Protein AF-A0A392MPP2-F1 (afdb_monomer_lite)

Sequence (182 aa):
LGMKDSWGPLKALAAASIINGIGDIILCRYYSYGIAGAAWATLASQVVAAYMMSQTLIEKGYNAFAFSIPSGKEFLSILGLSAPVFVTFTLKVAFYSLLIYFATSMSTHKMAAHQVILQIYNLCTICGEPLSQTAQSFMPEFMYGVNRSLAKVSDTHSVISKDLSSNLIYTVSVLEFSFVLS

Secondary structure (DSSP, 8-state):
-TT---HHHHHHHHHHHHHHHHHHIIIIIIS--HHHHHHHHHHHHHHHHHHHHHHHHHHTT--TT---PPPHHHHHHHHHHHHHHHHHHHHHHHHHHHHHHHHHTS-HHHHHHHHHHHHHHHHHHTTHHHHHHHHHHHHHHHHH-S---HHHHHHHHHHHHHHHHHHHHHHHHHHHHHHHT-

Structure (mmCIF, N/CA/C/O backbone):
data_AF-A0A392MPP2-F1
#
_entry.id   AF-A0A392MPP2-F1
#
loop_
_atom_site.group_PDB
_atom_site.id
_atom_site.type_symbol
_atom_site.label_atom_id
_atom_site.label_alt_id
_atom_site.label_comp_id
_atom_site.label_asym_id
_atom_site.label_entity_id
_atom_site.label_seq_id
_atom_site.pdbx_PDB_ins_code
_atom_site.Cartn_x
_atom_site.Cartn_y
_atom_site.Cartn_z
_atom_site.occupancy
_atom_site.B_iso_or_equiv
_atom_site.auth_seq_id
_atom_site.auth_comp_id
_atom_site.auth_asym_id
_atom_site.auth_atom_id
_atom_site.pdbx_PDB_model_num
ATOM 1 N N . LEU A 1 1 ? -5.832 -1.428 12.573 1.00 49.31 1 LEU A N 1
ATOM 2 C CA . LEU A 1 1 ? -5.381 -0.946 13.905 1.00 49.31 1 LEU A CA 1
ATOM 3 C C . LEU A 1 1 ? -6.546 -0.512 14.797 1.00 49.31 1 LEU A C 1
ATOM 5 O O . LEU A 1 1 ? -6.693 -1.080 15.868 1.00 49.31 1 LEU A O 1
ATOM 9 N N . GLY A 1 2 ? -7.421 0.404 14.357 1.00 51.22 2 GLY A N 1
ATOM 10 C CA . GLY A 1 2 ? -8.507 0.953 15.195 1.00 51.22 2 GLY A CA 1
ATOM 11 C C . GLY A 1 2 ? -9.525 -0.051 15.769 1.00 51.22 2 GLY A C 1
ATOM 12 O O . GLY A 1 2 ? -10.082 0.206 16.829 1.00 51.22 2 GLY A O 1
ATOM 13 N N . MET A 1 3 ? -9.729 -1.207 15.123 1.00 59.19 3 MET A N 1
ATOM 14 C CA . MET A 1 3 ? -10.596 -2.292 15.621 1.00 59.19 3 MET A CA 1
ATOM 15 C C . MET A 1 3 ? -9.821 -3.505 16.164 1.00 59.19 3 MET A C 1
ATOM 17 O O . MET A 1 3 ? -10.442 -4.514 16.479 1.00 59.19 3 MET A O 1
ATOM 21 N N . LYS A 1 4 ? -8.478 -3.448 16.196 1.00 64.56 4 LYS A N 1
ATOM 22 C CA . LYS A 1 4 ? -7.570 -4.576 16.513 1.00 64.56 4 LYS A CA 1
ATOM 23 C C . LYS A 1 4 ? -7.821 -5.888 15.742 1.00 64.56 4 LYS A C 1
ATOM 25 O O . LYS A 1 4 ? -7.241 -6.912 16.075 1.00 64.56 4 LYS A O 1
ATOM 30 N N . ASP A 1 5 ? -8.625 -5.854 14.682 1.00 71.00 5 ASP A N 1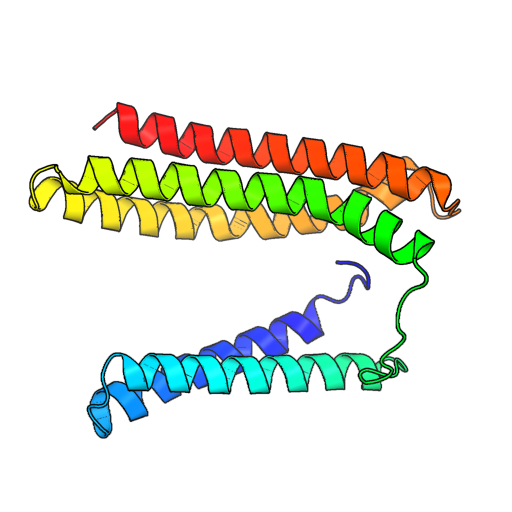
ATOM 31 C CA . ASP A 1 5 ? -8.775 -6.969 13.753 1.00 71.00 5 ASP A CA 1
ATOM 32 C C . ASP A 1 5 ? -7.830 -6.805 12.563 1.00 71.00 5 ASP A C 1
ATOM 34 O O . ASP A 1 5 ? -7.936 -5.843 11.795 1.00 71.00 5 ASP A O 1
ATOM 38 N N . SER A 1 6 ? -6.922 -7.764 12.428 1.00 76.38 6 SER A N 1
ATOM 39 C CA . SER A 1 6 ? -5.946 -7.847 11.343 1.00 76.38 6 SER A CA 1
ATOM 40 C C . SER A 1 6 ? -6.383 -8.817 10.241 1.00 76.38 6 SER A C 1
ATOM 42 O O . SER A 1 6 ? -5.860 -8.747 9.132 1.00 76.38 6 SER A O 1
ATOM 44 N N . TRP A 1 7 ? -7.339 -9.713 10.511 1.00 81.06 7 TRP A N 1
ATOM 45 C CA . TRP A 1 7 ? -7.673 -10.827 9.619 1.00 81.06 7 TRP A CA 1
ATOM 46 C C . TRP A 1 7 ? -8.552 -10.416 8.442 1.00 81.06 7 TRP A C 1
ATOM 48 O O . TRP A 1 7 ? -8.298 -10.860 7.323 1.00 81.06 7 TRP A O 1
ATOM 58 N N . GLY A 1 8 ? -9.558 -9.567 8.662 1.00 84.00 8 GLY A N 1
ATOM 59 C CA . GLY A 1 8 ? -10.397 -9.048 7.576 1.00 84.00 8 GLY A CA 1
ATOM 60 C C . GLY A 1 8 ? -9.587 -8.299 6.507 1.00 84.00 8 GLY A C 1
ATOM 61 O O . GLY A 1 8 ? -9.609 -8.697 5.338 1.00 84.00 8 GLY A O 1
ATOM 62 N N . PRO A 1 9 ? -8.789 -7.283 6.893 1.00 79.44 9 PRO A N 1
ATOM 63 C CA . PRO A 1 9 ? -7.910 -6.574 5.963 1.00 79.44 9 PRO A CA 1
ATOM 64 C C . PRO A 1 9 ? -6.879 -7.480 5.278 1.00 79.44 9 PRO A C 1
ATOM 66 O O . PRO A 1 9 ? -6.627 -7.315 4.086 1.00 79.44 9 PRO A O 1
ATOM 69 N N . LEU A 1 10 ? -6.320 -8.466 5.991 1.00 81.94 10 LEU A N 1
ATOM 70 C CA . LEU A 1 10 ? -5.349 -9.407 5.425 1.00 81.94 10 LEU A CA 1
ATOM 71 C C . LEU A 1 10 ? -5.969 -10.300 4.340 1.00 81.94 10 LEU A C 1
ATOM 73 O O . LEU A 1 10 ? -5.373 -10.478 3.279 1.00 81.94 10 LEU A O 1
ATOM 77 N N . LYS A 1 11 ? -7.175 -10.833 4.574 1.00 80.81 11 LYS A N 1
ATOM 78 C CA . LYS A 1 11 ? -7.901 -11.641 3.579 1.00 80.81 11 LYS A CA 1
ATOM 79 C C . LYS A 1 11 ? -8.244 -10.825 2.333 1.00 80.81 11 LYS A C 1
ATOM 81 O O . LYS A 1 11 ? -8.070 -11.321 1.222 1.00 80.81 11 LYS A O 1
ATOM 86 N N . ALA A 1 12 ? -8.698 -9.583 2.516 1.00 81.75 12 ALA A N 1
ATOM 87 C CA . ALA A 1 12 ? -8.993 -8.674 1.410 1.00 81.75 12 ALA A CA 1
ATOM 88 C C . ALA A 1 12 ? -7.737 -8.369 0.580 1.00 81.75 12 ALA A C 1
ATOM 90 O O . ALA A 1 12 ? -7.782 -8.439 -0.647 1.00 81.75 12 ALA A O 1
ATOM 91 N N . LEU A 1 13 ? -6.606 -8.103 1.243 1.00 78.88 13 LEU A N 1
ATOM 92 C CA . LEU A 1 13 ? -5.326 -7.867 0.577 1.00 78.88 13 LEU A CA 1
ATOM 93 C C . LEU A 1 13 ? -4.865 -9.097 -0.218 1.00 78.88 13 LEU A C 1
ATOM 95 O O . LEU A 1 13 ? -4.519 -8.967 -1.387 1.00 78.88 13 LEU A O 1
ATOM 99 N N . ALA A 1 14 ? -4.916 -10.290 0.381 1.00 80.38 14 ALA A N 1
ATOM 100 C CA . ALA A 1 14 ? -4.514 -11.528 -0.287 1.00 80.38 14 ALA A CA 1
ATOM 101 C C . ALA A 1 14 ? -5.356 -11.806 -1.544 1.00 80.38 14 ALA A C 1
ATOM 103 O O . ALA A 1 14 ? -4.807 -12.109 -2.604 1.00 80.38 14 ALA A O 1
ATOM 104 N N . ALA A 1 15 ? -6.680 -11.650 -1.451 1.00 81.12 15 ALA A N 1
ATOM 105 C CA . ALA A 1 15 ? -7.573 -11.800 -2.596 1.00 81.12 15 ALA A CA 1
ATOM 106 C C . ALA A 1 15 ? -7.264 -10.770 -3.695 1.00 81.12 15 ALA A C 1
ATOM 108 O O . ALA A 1 15 ? -7.148 -11.133 -4.866 1.00 81.12 15 ALA A O 1
ATOM 109 N N . ALA A 1 16 ? -7.063 -9.504 -3.321 1.00 79.12 16 ALA A N 1
ATOM 110 C CA . ALA A 1 16 ? -6.727 -8.437 -4.256 1.00 79.12 16 ALA A CA 1
ATOM 111 C C . ALA A 1 16 ? -5.410 -8.708 -4.996 1.00 79.12 16 ALA A C 1
ATOM 113 O O . ALA A 1 16 ? -5.360 -8.549 -6.216 1.00 79.12 16 ALA A O 1
ATOM 114 N N . SER A 1 17 ? -4.370 -9.165 -4.292 1.00 78.38 17 SER A N 1
ATOM 115 C CA . SER A 1 17 ? -3.074 -9.514 -4.885 1.00 78.38 17 SER A CA 1
ATOM 116 C C . SER A 1 17 ? -3.172 -10.682 -5.867 1.00 78.38 17 SER A C 1
ATOM 118 O O . SER A 1 17 ? -2.584 -10.616 -6.944 1.00 78.38 17 SER A O 1
ATOM 120 N N . ILE A 1 18 ? -3.945 -11.724 -5.541 1.00 84.69 18 ILE A N 1
ATOM 121 C CA . ILE A 1 18 ? -4.165 -12.867 -6.444 1.00 84.69 18 ILE A CA 1
ATOM 122 C C . ILE A 1 18 ? -4.882 -12.410 -7.719 1.00 84.69 18 ILE A C 1
ATOM 124 O O . ILE A 1 18 ? -4.442 -12.728 -8.823 1.00 84.69 18 ILE A O 1
ATOM 128 N N . ILE A 1 19 ? -5.957 -11.630 -7.575 1.00 82.38 19 ILE A N 1
ATOM 129 C CA . ILE A 1 19 ? -6.714 -11.093 -8.714 1.00 82.38 19 ILE A CA 1
ATOM 130 C C . ILE A 1 19 ? -5.832 -10.175 -9.564 1.00 82.38 19 ILE A C 1
ATOM 132 O O . ILE A 1 19 ? -5.917 -10.225 -10.788 1.00 82.38 19 ILE A O 1
ATOM 136 N N . ASN A 1 20 ? -4.956 -9.392 -8.928 1.00 82.50 20 ASN A N 1
ATOM 137 C CA . ASN A 1 20 ? -4.070 -8.452 -9.610 1.00 82.50 20 ASN A CA 1
ATOM 138 C C . ASN A 1 20 ? -3.074 -9.216 -10.487 1.00 82.50 20 ASN A C 1
ATOM 140 O O . ASN A 1 20 ? -3.028 -8.998 -11.692 1.00 82.50 20 ASN A O 1
ATOM 144 N N . GLY A 1 21 ? -2.379 -10.201 -9.908 1.00 80.00 21 GLY A N 1
ATOM 145 C CA . GLY A 1 21 ? -1.398 -11.005 -10.636 1.00 80.00 21 GLY A CA 1
ATOM 146 C C . GLY A 1 21 ? -2.011 -11.845 -11.760 1.00 80.00 21 GLY A C 1
ATOM 147 O O . GLY A 1 21 ? -1.453 -11.913 -12.854 1.00 80.00 21 GLY A O 1
ATOM 148 N N . ILE A 1 22 ? -3.179 -12.459 -11.534 1.00 88.06 22 ILE A N 1
ATOM 149 C CA . ILE A 1 22 ? -3.894 -13.195 -12.593 1.00 88.06 22 ILE A CA 1
ATOM 150 C C . ILE A 1 22 ? -4.367 -12.230 -13.688 1.00 88.06 22 ILE A C 1
ATOM 152 O O . ILE A 1 22 ? -4.217 -12.524 -14.877 1.00 88.06 22 ILE A O 1
ATOM 156 N N . GLY A 1 23 ? -4.916 -11.079 -13.295 1.00 81.81 23 GLY A N 1
ATOM 157 C CA . GLY A 1 23 ? -5.373 -10.033 -14.204 1.00 81.81 23 GLY A CA 1
ATOM 158 C C . GLY A 1 23 ? -4.248 -9.517 -15.094 1.00 81.81 23 GLY A C 1
ATOM 159 O O . GLY A 1 23 ? -4.438 -9.437 -16.305 1.00 81.81 23 GLY A O 1
ATOM 160 N N . ASP A 1 24 ? -3.067 -9.272 -14.529 1.00 80.62 24 ASP A N 1
ATOM 161 C CA . ASP A 1 24 ? -1.875 -8.867 -15.274 1.00 80.62 24 ASP A CA 1
ATOM 162 C C . ASP A 1 24 ? -1.472 -9.923 -16.308 1.00 80.62 24 ASP A C 1
ATOM 164 O O . ASP A 1 24 ? -1.229 -9.594 -17.468 1.00 80.62 24 ASP A O 1
ATOM 168 N N . ILE A 1 25 ? -1.460 -11.210 -15.946 1.00 85.75 25 ILE A N 1
ATOM 169 C CA . ILE A 1 25 ? -1.139 -12.282 -16.902 1.00 85.75 25 ILE A CA 1
ATOM 170 C C . ILE A 1 25 ? -2.164 -12.301 -18.042 1.00 85.75 25 ILE A C 1
ATOM 172 O O . ILE A 1 25 ? -1.796 -12.322 -19.215 1.00 85.75 25 ILE A O 1
ATOM 176 N N . ILE A 1 26 ? -3.457 -12.256 -17.736 1.00 90.62 26 ILE A N 1
ATOM 177 C CA . ILE A 1 26 ? -4.500 -12.356 -18.761 1.00 90.62 26 ILE A CA 1
ATOM 178 C C . ILE A 1 26 ? -4.510 -11.103 -19.653 1.00 90.62 26 ILE A C 1
ATOM 180 O O . ILE A 1 26 ? -4.412 -11.201 -20.877 1.00 90.62 26 ILE A O 1
ATOM 184 N N . LEU A 1 27 ? -4.597 -9.912 -19.068 1.00 84.25 27 LEU A N 1
ATOM 185 C CA . LEU A 1 27 ? -4.776 -8.661 -19.808 1.00 84.25 27 LEU A CA 1
ATOM 186 C C . LEU A 1 27 ? -3.490 -8.209 -20.505 1.00 84.25 27 LEU A C 1
ATOM 188 O O . LEU A 1 27 ? -3.542 -7.742 -21.646 1.00 84.25 27 LEU A O 1
ATOM 192 N N . CYS A 1 28 ? -2.333 -8.372 -19.861 1.00 84.75 28 CYS A N 1
ATOM 193 C CA . CYS A 1 28 ? -1.066 -7.922 -20.431 1.00 84.75 28 CYS A CA 1
ATOM 194 C C . CYS A 1 28 ? -0.473 -8.954 -21.391 1.00 84.75 28 CYS A C 1
ATOM 196 O O . CYS A 1 28 ? 0.052 -8.554 -22.429 1.00 84.75 28 CYS A O 1
ATOM 198 N N . ARG A 1 29 ? -0.546 -10.262 -21.085 1.00 79.62 29 ARG A N 1
ATOM 199 C CA . ARG A 1 29 ? 0.082 -11.302 -21.921 1.00 79.62 29 ARG A CA 1
ATOM 200 C C . ARG A 1 29 ? -0.854 -11.900 -22.965 1.00 79.62 29 ARG A C 1
ATOM 202 O O . ARG A 1 29 ? -0.400 -12.122 -24.082 1.00 79.62 29 ARG A O 1
ATOM 209 N N . TYR A 1 30 ? -2.114 -12.180 -22.626 1.00 83.69 30 TYR A N 1
ATOM 210 C CA . TYR A 1 30 ? -3.042 -12.833 -23.559 1.00 83.69 30 TYR A CA 1
ATOM 211 C C . TYR A 1 30 ? -3.738 -11.819 -24.475 1.00 83.69 30 TYR A C 1
ATOM 213 O O . TYR A 1 30 ? -3.737 -11.984 -25.691 1.00 83.69 30 TYR A O 1
ATOM 221 N N . TYR A 1 31 ? -4.250 -10.722 -23.908 1.00 83.38 31 TYR A N 1
ATOM 222 C CA . TYR A 1 31 ? -4.919 -9.656 -24.669 1.00 83.38 31 TYR A CA 1
ATOM 223 C C . TYR A 1 31 ? -3.975 -8.552 -25.171 1.00 83.38 31 TYR A C 1
ATOM 225 O O . TYR A 1 31 ? -4.404 -7.667 -25.905 1.00 83.38 31 TYR A O 1
ATOM 233 N N . SER A 1 32 ? -2.685 -8.607 -24.815 1.00 84.94 32 SER A N 1
ATOM 234 C CA . SER A 1 32 ? -1.648 -7.652 -25.248 1.00 84.94 32 SER A CA 1
ATOM 235 C C . SER A 1 32 ? -1.967 -6.174 -24.965 1.00 84.94 32 SER A C 1
ATOM 237 O O . SER A 1 32 ? -1.444 -5.287 -25.636 1.00 84.94 32 SER A O 1
ATOM 239 N N . TYR A 1 33 ? -2.781 -5.876 -23.946 1.00 80.19 33 TYR A N 1
ATOM 240 C CA . TYR A 1 33 ? -3.090 -4.495 -23.552 1.00 80.19 33 TYR A CA 1
ATOM 241 C C . TYR A 1 33 ? -1.938 -3.793 -22.816 1.00 80.19 33 TYR A C 1
ATOM 243 O O . TYR A 1 33 ? -2.001 -2.583 -22.585 1.00 80.19 33 TYR A O 1
ATOM 251 N N . GLY A 1 34 ? -0.882 -4.528 -22.447 1.00 85.19 34 GLY A N 1
ATOM 252 C CA . GLY A 1 34 ? 0.308 -3.979 -21.796 1.00 85.19 34 GLY A CA 1
ATOM 253 C C . GLY A 1 34 ? -0.043 -3.161 -20.550 1.00 85.19 34 GLY A C 1
ATOM 254 O O . GLY A 1 34 ? -0.755 -3.629 -19.668 1.00 85.19 34 GLY A O 1
ATOM 255 N N . ILE A 1 35 ? 0.418 -1.911 -20.496 1.00 83.25 35 ILE A N 1
ATOM 256 C CA . ILE A 1 35 ? 0.245 -1.017 -19.336 1.00 83.25 35 ILE A CA 1
ATOM 257 C C . ILE A 1 35 ? -1.236 -0.744 -19.029 1.00 83.25 35 ILE A C 1
ATOM 259 O O . ILE A 1 35 ? -1.623 -0.683 -17.863 1.00 83.25 35 ILE A O 1
ATOM 263 N N . ALA A 1 36 ? -2.085 -0.620 -20.055 1.00 83.88 36 ALA A N 1
ATOM 264 C CA . ALA A 1 36 ? -3.519 -0.424 -19.846 1.00 83.88 36 ALA A CA 1
ATOM 265 C C . ALA A 1 36 ? -4.166 -1.663 -19.204 1.00 83.88 36 ALA A C 1
ATOM 267 O O . ALA A 1 36 ? -5.039 -1.530 -18.349 1.00 83.88 36 ALA A O 1
ATOM 268 N N . GLY A 1 37 ? -3.697 -2.861 -19.568 1.00 80.50 37 GLY A N 1
ATOM 269 C CA . GLY A 1 37 ? -4.116 -4.117 -18.945 1.00 80.50 37 GLY A CA 1
ATOM 270 C C . GLY A 1 37 ? -3.786 -4.162 -17.454 1.00 80.50 37 GLY A C 1
ATOM 271 O O . GLY A 1 37 ? -4.665 -4.464 -16.648 1.00 80.50 37 GLY A O 1
ATOM 272 N N . ALA A 1 38 ? -2.566 -3.760 -17.088 1.00 76.62 38 ALA A N 1
ATOM 273 C CA . ALA A 1 38 ? -2.124 -3.719 -15.694 1.00 76.62 38 ALA A CA 1
ATOM 274 C C . ALA A 1 38 ? -2.919 -2.711 -14.844 1.00 76.62 38 ALA A C 1
ATOM 276 O O . ALA A 1 38 ? -3.258 -2.965 -13.683 1.00 76.62 38 ALA A O 1
ATOM 277 N N . ALA A 1 39 ? -3.286 -1.570 -15.437 1.00 80.62 39 ALA A N 1
ATOM 278 C CA . ALA A 1 39 ? -4.142 -0.587 -14.781 1.00 80.62 39 ALA A CA 1
ATOM 279 C C . ALA A 1 39 ? -5.545 -1.153 -14.487 1.00 80.62 39 ALA A C 1
ATOM 281 O O . ALA A 1 39 ? -6.043 -1.011 -13.368 1.00 80.62 39 ALA A O 1
ATOM 282 N N . TRP A 1 40 ? -6.163 -1.842 -15.455 1.00 85.19 40 TRP A N 1
ATOM 283 C CA . TRP A 1 40 ? -7.476 -2.472 -15.270 1.00 85.19 40 TRP A CA 1
ATOM 284 C C . TRP A 1 40 ? -7.450 -3.623 -14.262 1.00 85.19 40 TRP A C 1
ATOM 286 O O . TRP A 1 40 ? -8.355 -3.710 -13.431 1.00 85.19 40 TRP A O 1
ATOM 296 N N . ALA A 1 41 ? -6.410 -4.461 -14.286 1.00 75.19 41 ALA A N 1
ATOM 297 C CA . ALA A 1 41 ? -6.209 -5.512 -13.288 1.00 75.19 41 ALA A CA 1
ATOM 298 C C . ALA A 1 41 ? -6.120 -4.920 -11.872 1.00 75.19 41 ALA A C 1
ATOM 300 O O . ALA A 1 41 ? -6.790 -5.379 -10.947 1.00 75.19 41 ALA A O 1
ATOM 301 N N . THR A 1 42 ? -5.366 -3.830 -11.721 1.00 83.12 42 THR A N 1
ATOM 302 C CA . THR A 1 42 ? -5.227 -3.111 -10.450 1.00 83.12 42 THR A CA 1
ATOM 303 C C . THR A 1 42 ? -6.533 -2.512 -9.960 1.00 83.12 42 THR A C 1
ATOM 305 O O . THR A 1 42 ? -6.877 -2.678 -8.787 1.00 83.12 42 THR A O 1
ATOM 308 N N . LEU A 1 43 ? -7.287 -1.867 -10.846 1.00 83.69 43 LEU A N 1
ATOM 309 C CA . LEU A 1 43 ? -8.586 -1.305 -10.497 1.00 83.69 43 LEU A CA 1
ATOM 310 C C . LEU A 1 43 ? -9.562 -2.400 -10.046 1.00 83.69 43 LEU A C 1
ATOM 312 O O . LEU A 1 43 ? -10.189 -2.260 -8.995 1.00 83.69 43 LEU A O 1
ATOM 316 N N . ALA A 1 44 ? -9.647 -3.510 -10.783 1.00 83.25 44 ALA A N 1
ATOM 317 C CA . ALA A 1 44 ? -10.520 -4.631 -10.435 1.00 83.25 44 ALA A CA 1
ATOM 318 C C . ALA A 1 44 ? -10.175 -5.220 -9.056 1.00 83.25 44 ALA A C 1
ATOM 320 O O . ALA A 1 44 ? -11.063 -5.420 -8.224 1.00 83.25 44 ALA A O 1
ATOM 321 N N . SER A 1 45 ? -8.887 -5.421 -8.771 1.00 78.12 45 SER A N 1
ATOM 322 C CA . SER A 1 45 ? -8.420 -5.886 -7.462 1.00 78.12 45 SER A CA 1
ATOM 323 C C . SER A 1 45 ? -8.795 -4.950 -6.320 1.00 78.12 45 SER A C 1
ATOM 325 O O . SER A 1 45 ? -9.223 -5.419 -5.266 1.00 78.12 45 SER A O 1
ATOM 327 N N . GLN A 1 46 ? -8.654 -3.636 -6.512 1.00 81.12 46 GLN A N 1
ATOM 328 C CA . GLN A 1 46 ? -9.008 -2.656 -5.484 1.00 81.12 46 GLN A CA 1
ATOM 329 C C . GLN A 1 46 ? -10.518 -2.618 -5.223 1.00 81.12 46 GLN A C 1
ATOM 331 O O . GLN A 1 46 ? -10.928 -2.519 -4.067 1.00 81.12 46 GLN A O 1
ATOM 336 N N . VAL A 1 47 ? -11.348 -2.768 -6.261 1.00 88.00 47 VAL A N 1
ATOM 337 C CA . VAL A 1 47 ? -12.810 -2.872 -6.110 1.00 88.00 47 VAL A CA 1
ATOM 338 C C . VAL A 1 47 ? -13.188 -4.105 -5.285 1.00 88.00 47 VAL A C 1
ATOM 340 O O . VAL A 1 47 ? -14.007 -4.006 -4.369 1.00 88.00 47 VAL A O 1
ATOM 343 N N . VAL A 1 48 ? -12.560 -5.255 -5.549 1.00 84.44 48 VAL A N 1
ATOM 344 C CA . VAL A 1 48 ? -12.802 -6.479 -4.768 1.00 84.44 48 VAL A CA 1
ATOM 345 C C . VAL A 1 48 ? -12.325 -6.323 -3.323 1.00 84.44 48 VAL A C 1
ATOM 347 O O . VAL A 1 48 ? -13.057 -6.685 -2.400 1.00 84.44 48 VAL A O 1
ATOM 350 N N . ALA A 1 49 ? -11.147 -5.733 -3.105 1.00 80.69 49 ALA A N 1
ATOM 351 C CA . ALA A 1 49 ? -10.639 -5.446 -1.764 1.00 80.69 49 ALA A CA 1
ATOM 352 C C . ALA A 1 49 ? -11.613 -4.563 -0.971 1.00 80.69 49 ALA A C 1
ATOM 354 O O . ALA A 1 49 ? -11.939 -4.874 0.177 1.00 80.69 49 ALA A O 1
ATOM 355 N N . ALA A 1 50 ? -12.111 -3.494 -1.600 1.00 82.94 50 ALA A N 1
ATOM 356 C CA . ALA A 1 50 ? -13.071 -2.577 -1.001 1.00 82.94 50 ALA A CA 1
ATOM 357 C C . ALA A 1 50 ? -14.363 -3.304 -0.614 1.00 82.94 50 ALA A C 1
ATOM 359 O O . ALA A 1 50 ? -14.815 -3.182 0.522 1.00 82.94 50 ALA A O 1
ATOM 360 N N . TYR A 1 51 ? -14.904 -4.135 -1.509 1.00 87.81 51 TYR A N 1
ATOM 361 C CA . TYR A 1 51 ? -16.098 -4.929 -1.225 1.00 87.81 51 TYR A CA 1
ATOM 362 C C . TYR A 1 51 ? -15.895 -5.897 -0.049 1.00 87.81 51 TYR A C 1
ATOM 364 O O . TYR A 1 51 ? -16.728 -5.953 0.856 1.00 87.81 51 TYR A O 1
ATOM 372 N N . MET A 1 52 ? -14.776 -6.626 -0.013 1.00 84.50 52 MET A N 1
ATOM 373 C CA . MET A 1 52 ? -14.464 -7.547 1.088 1.00 84.50 52 MET A CA 1
ATOM 374 C C . MET A 1 52 ? -14.298 -6.821 2.430 1.00 84.50 52 MET A C 1
ATOM 376 O O . MET A 1 52 ? -14.738 -7.325 3.468 1.00 84.50 52 MET A O 1
ATOM 380 N N . MET A 1 53 ? -13.700 -5.626 2.426 1.00 83.50 53 MET A N 1
ATOM 381 C CA . MET A 1 53 ? -13.610 -4.792 3.625 1.00 83.50 53 MET A CA 1
ATOM 382 C C . MET A 1 53 ? -14.988 -4.287 4.065 1.00 83.50 53 MET A C 1
ATOM 384 O O . MET A 1 53 ? -15.301 -4.368 5.252 1.00 83.50 53 MET A O 1
ATOM 388 N N . SER A 1 54 ? -15.842 -3.843 3.137 1.00 86.38 54 SER A N 1
ATOM 389 C CA . SER A 1 54 ? -17.225 -3.452 3.443 1.00 86.38 54 SER A CA 1
ATOM 390 C C . SER A 1 54 ? -18.020 -4.607 4.053 1.00 86.38 54 SER A C 1
ATOM 392 O O . SER A 1 54 ? -18.700 -4.407 5.056 1.00 86.38 54 SER A O 1
ATOM 394 N 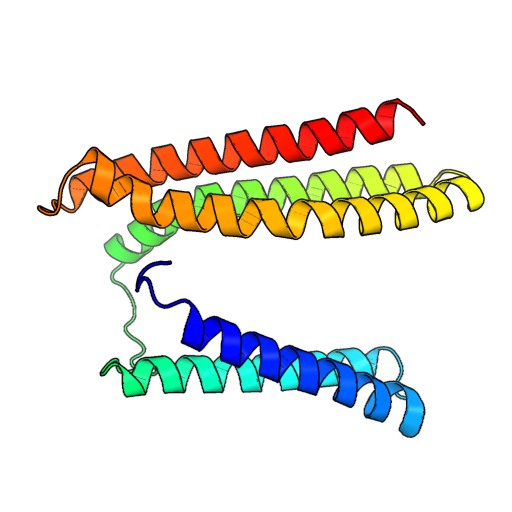N . GLN A 1 55 ? -17.884 -5.822 3.517 1.00 86.06 55 GLN A N 1
ATOM 395 C CA . GLN A 1 55 ? -18.532 -7.009 4.083 1.00 86.06 55 GLN A CA 1
ATOM 396 C C . GLN A 1 55 ? -18.024 -7.328 5.491 1.00 86.06 55 GLN A C 1
ATOM 398 O O . GLN A 1 55 ? -18.822 -7.535 6.400 1.00 86.06 55 GLN A O 1
ATOM 403 N N . THR A 1 56 ? -16.710 -7.245 5.713 1.00 85.81 56 THR A N 1
ATOM 404 C CA . THR A 1 56 ? -16.119 -7.412 7.053 1.00 85.81 56 THR A CA 1
ATOM 405 C C . THR A 1 56 ? -16.694 -6.403 8.059 1.00 85.81 56 THR A C 1
ATOM 407 O O . THR A 1 56 ? -16.868 -6.722 9.234 1.00 85.81 56 THR A O 1
ATOM 410 N N . LEU A 1 57 ? -16.982 -5.168 7.630 1.00 84.44 57 LEU A N 1
ATOM 411 C CA . LEU A 1 57 ? -17.627 -4.165 8.483 1.00 84.44 57 LEU A CA 1
ATOM 412 C C . LEU A 1 57 ? -19.084 -4.538 8.798 1.00 84.44 57 LEU A C 1
ATOM 414 O O . LEU A 1 57 ? -19.490 -4.435 9.957 1.00 84.44 57 LEU A O 1
ATOM 418 N N . ILE A 1 58 ? -19.842 -4.999 7.798 1.00 85.88 58 ILE A N 1
ATOM 419 C CA . ILE A 1 58 ? -21.244 -5.423 7.952 1.00 85.88 58 ILE A CA 1
ATOM 420 C C . ILE A 1 58 ? -21.358 -6.616 8.905 1.00 85.88 58 ILE A C 1
ATOM 422 O O . ILE A 1 58 ? -22.176 -6.586 9.823 1.00 85.88 58 ILE A O 1
ATOM 426 N N . GLU A 1 59 ? -20.499 -7.625 8.753 1.00 84.38 59 GLU A N 1
ATOM 427 C CA . GLU A 1 59 ? -20.449 -8.803 9.635 1.00 84.38 59 GLU A CA 1
ATOM 428 C C . GLU A 1 59 ? -20.181 -8.433 11.100 1.00 84.38 59 GLU A C 1
ATOM 430 O O . GLU A 1 59 ? -20.619 -9.124 12.017 1.00 84.38 59 GLU A O 1
ATOM 435 N N . LYS A 1 60 ? -19.504 -7.306 11.339 1.00 81.81 60 LYS A N 1
ATOM 436 C CA . LYS A 1 60 ? -19.246 -6.769 12.681 1.00 81.81 60 LYS A CA 1
ATOM 437 C C . LYS A 1 60 ? -20.348 -5.847 13.203 1.00 81.81 60 LYS A C 1
ATOM 439 O O . LYS A 1 60 ? -20.158 -5.207 14.236 1.00 81.81 60 LYS A O 1
ATOM 444 N N . GLY A 1 61 ? -21.477 -5.758 12.503 1.00 80.75 61 GLY A N 1
ATOM 445 C CA . GLY A 1 61 ? -22.625 -4.939 12.889 1.00 80.75 61 GLY A CA 1
ATOM 446 C C . GLY A 1 61 ? -22.486 -3.452 12.554 1.00 80.75 61 GLY A C 1
ATOM 447 O O . GLY A 1 61 ? -23.293 -2.652 13.025 1.00 80.75 61 GLY A O 1
ATOM 448 N N . TYR A 1 62 ? -21.491 -3.058 11.751 1.00 80.19 62 TYR A N 1
ATOM 449 C CA . TYR A 1 62 ? -21.361 -1.681 11.275 1.00 80.19 62 TYR A CA 1
ATOM 450 C C . TYR A 1 62 ? -22.104 -1.497 9.958 1.00 80.19 62 TYR A C 1
ATOM 452 O O . TYR A 1 62 ? -22.067 -2.343 9.068 1.00 80.19 62 TYR A O 1
ATOM 460 N N . ASN A 1 63 ? -22.733 -0.338 9.785 1.00 76.19 63 ASN A N 1
ATOM 461 C CA . ASN A 1 63 ? -23.337 0.011 8.509 1.00 76.19 63 ASN A CA 1
ATOM 462 C C . ASN A 1 63 ? -22.249 0.544 7.559 1.00 76.19 63 ASN A C 1
ATOM 464 O O . ASN A 1 63 ? -21.940 1.734 7.569 1.00 76.19 63 ASN A O 1
ATOM 468 N N . ALA A 1 64 ? -21.635 -0.347 6.770 1.00 67.94 64 ALA A N 1
ATOM 469 C CA . ALA A 1 64 ? -20.492 -0.023 5.905 1.00 67.94 64 ALA A CA 1
ATOM 470 C C . ALA A 1 64 ? -20.776 1.072 4.859 1.00 67.94 64 ALA A C 1
ATOM 472 O O . ALA A 1 64 ? -19.839 1.688 4.356 1.00 67.94 64 ALA A O 1
ATOM 473 N N . PHE A 1 65 ? -22.052 1.326 4.552 1.00 67.38 65 PHE A N 1
ATOM 474 C CA . PHE A 1 65 ? -22.496 2.330 3.582 1.00 67.38 65 PHE A CA 1
ATOM 475 C C . PHE A 1 65 ? -23.250 3.503 4.223 1.00 67.38 65 PHE A C 1
ATOM 477 O O . PHE A 1 65 ? -23.831 4.322 3.510 1.00 67.38 65 PHE A O 1
ATOM 484 N N . ALA A 1 66 ? -23.246 3.620 5.556 1.00 69.44 66 ALA A N 1
ATOM 485 C CA . ALA A 1 66 ? -23.792 4.793 6.228 1.00 69.44 66 ALA A CA 1
ATOM 486 C C . ALA A 1 66 ? -22.870 5.997 5.996 1.00 69.44 66 ALA A C 1
ATOM 488 O O . ALA A 1 66 ? -21.936 6.260 6.753 1.00 69.44 66 ALA A O 1
ATOM 489 N N . PHE A 1 67 ? -23.133 6.728 4.917 1.00 64.06 67 PHE A N 1
ATOM 490 C CA . PHE A 1 67 ? -22.447 7.972 4.609 1.00 64.06 67 PHE A CA 1
ATOM 491 C C . PHE A 1 67 ? -22.959 9.076 5.543 1.00 64.06 67 PHE A C 1
ATOM 493 O O . PHE A 1 67 ? -23.967 9.725 5.272 1.00 64.06 67 PHE A O 1
ATOM 500 N N . SER A 1 68 ? -22.285 9.258 6.679 1.00 70.88 68 SER A N 1
ATOM 501 C CA . SER A 1 68 ? -22.554 10.364 7.598 1.00 70.88 68 SER A CA 1
ATOM 502 C C . SER A 1 68 ? -21.582 11.500 7.307 1.00 70.88 68 SER A C 1
ATOM 504 O O . SER A 1 68 ? -20.376 11.350 7.500 1.00 70.88 68 SER A O 1
ATOM 506 N N . ILE A 1 69 ? -22.097 12.636 6.837 1.00 75.31 69 ILE A N 1
ATOM 507 C CA . ILE A 1 69 ? -21.285 13.834 6.606 1.00 75.31 69 ILE A CA 1
ATOM 508 C C . ILE A 1 69 ? -20.858 14.383 7.979 1.00 75.31 69 ILE A C 1
ATOM 510 O O . ILE A 1 69 ? -21.735 14.697 8.788 1.00 75.31 69 ILE A O 1
ATOM 514 N N . PRO A 1 70 ? -19.549 14.485 8.270 1.00 76.12 70 PRO A N 1
ATOM 515 C CA . PRO A 1 70 ? -19.076 14.983 9.555 1.00 76.12 70 PRO A CA 1
ATOM 516 C C . PRO A 1 70 ? -19.420 16.466 9.727 1.00 76.12 70 PRO A C 1
ATOM 518 O O . PRO A 1 70 ? -19.385 17.250 8.774 1.00 76.12 70 PRO A O 1
ATOM 521 N N . SER A 1 71 ? -19.710 16.873 10.960 1.00 87.19 71 SER A N 1
ATOM 522 C CA . SER A 1 71 ? -19.872 18.284 11.320 1.00 87.19 71 SER A CA 1
ATOM 523 C C . SER A 1 71 ? -18.569 19.058 11.078 1.00 87.19 71 SER A C 1
ATOM 525 O O . SER A 1 71 ? -17.479 18.502 11.195 1.00 87.19 71 SER A O 1
ATOM 527 N N . GLY A 1 72 ? -18.637 20.366 10.804 1.00 84.31 72 GLY A N 1
ATOM 528 C CA . GLY A 1 72 ? -17.445 21.181 10.510 1.00 84.31 72 GLY A CA 1
ATOM 529 C C . GLY A 1 72 ? -16.356 21.122 11.596 1.00 84.31 72 GLY A C 1
ATOM 530 O O . GLY A 1 72 ? -15.168 21.178 11.288 1.00 84.31 72 GLY A O 1
ATOM 531 N N . LYS A 1 73 ? -16.743 20.928 12.865 1.00 82.38 73 LYS A N 1
ATOM 532 C CA . LYS A 1 73 ? -15.797 20.725 13.977 1.00 82.38 73 LYS A CA 1
ATOM 533 C C . LYS A 1 73 ? -15.124 19.351 13.930 1.00 82.38 73 LYS A C 1
ATOM 535 O O . LYS A 1 73 ? -13.923 19.259 14.150 1.00 82.38 73 LYS A O 1
ATOM 540 N N . GLU A 1 74 ? -15.878 18.303 13.609 1.00 79.75 74 GLU A N 1
ATOM 541 C CA . GLU A 1 74 ? -15.361 16.937 13.466 1.00 79.75 74 GLU A CA 1
ATOM 542 C C . GLU A 1 74 ? -14.436 16.834 12.256 1.00 79.75 74 GLU A C 1
ATOM 544 O O . GLU A 1 74 ? -13.372 16.229 12.341 1.00 79.75 74 GLU A O 1
ATOM 549 N N . PHE A 1 75 ? -14.791 17.498 11.156 1.00 86.12 75 PHE A N 1
ATOM 550 C CA . PHE A 1 75 ? -13.939 17.609 9.980 1.00 86.12 75 PHE A CA 1
ATOM 551 C C . PHE A 1 75 ? -12.605 18.291 10.305 1.00 86.12 75 PHE A C 1
ATOM 553 O O . PHE A 1 75 ? -11.554 17.778 9.931 1.00 86.12 75 PHE A O 1
ATOM 560 N N . LEU A 1 76 ? -12.619 19.397 11.061 1.00 84.12 76 LEU A N 1
ATOM 561 C CA . LEU A 1 76 ? -11.389 20.049 11.524 1.00 84.12 76 LEU A CA 1
ATOM 562 C C . LEU A 1 76 ? -10.569 19.159 12.465 1.00 84.12 76 LEU A C 1
ATOM 564 O O . LEU A 1 76 ? -9.344 19.185 12.391 1.00 84.12 76 LEU A O 1
ATOM 568 N N . SER A 1 77 ? -11.202 18.340 13.309 1.00 80.31 77 SER A N 1
ATOM 569 C CA . SER A 1 77 ? -10.487 17.345 14.121 1.00 80.31 77 SER A CA 1
ATOM 570 C C . SER A 1 77 ? -9.858 16.242 13.265 1.00 80.31 77 SER A C 1
ATOM 572 O O . SER A 1 77 ? -8.697 15.899 13.478 1.00 80.31 77 SER A O 1
ATOM 574 N N . ILE A 1 78 ? -10.576 15.724 12.265 1.00 80.50 78 ILE A N 1
ATOM 575 C CA . ILE A 1 78 ? -10.048 14.737 11.311 1.00 80.50 78 ILE A CA 1
ATOM 576 C C . ILE A 1 78 ? -8.875 15.334 10.528 1.00 80.50 78 ILE A C 1
ATOM 578 O O . ILE A 1 78 ? -7.841 14.678 10.384 1.00 80.50 78 ILE A O 1
ATOM 582 N N . LEU A 1 79 ? -8.998 16.583 10.071 1.00 81.69 79 LEU A N 1
ATOM 583 C CA . LEU A 1 79 ? -7.912 17.304 9.413 1.00 81.69 79 LEU A CA 1
ATOM 584 C C . LEU A 1 79 ? -6.734 17.543 10.356 1.00 81.69 79 LEU A C 1
ATOM 586 O O . LEU A 1 79 ? -5.607 17.296 9.955 1.00 81.69 79 LEU A O 1
ATOM 590 N N . GLY A 1 80 ? -6.957 17.958 11.602 1.00 77.56 80 GLY A N 1
ATOM 591 C CA . GLY A 1 80 ? -5.882 18.150 12.579 1.00 77.56 80 GLY A CA 1
ATOM 592 C C . GLY A 1 80 ? -5.093 16.867 12.858 1.00 77.56 80 GLY A C 1
ATOM 593 O O . GLY A 1 80 ? -3.880 16.919 13.048 1.00 77.56 80 GLY A O 1
ATOM 594 N N . LEU A 1 81 ? -5.761 15.711 12.814 1.00 76.00 81 LEU A N 1
ATOM 595 C CA . LEU A 1 81 ? -5.134 14.396 12.978 1.00 76.00 81 LEU A CA 1
ATOM 596 C C . LEU A 1 81 ? -4.437 13.903 11.699 1.00 76.00 81 LEU A C 1
ATOM 598 O O . LEU A 1 81 ? -3.375 13.288 11.780 1.00 76.00 81 LEU A O 1
ATOM 602 N N . SER A 1 82 ? -5.021 14.163 10.527 1.00 72.19 82 SER A N 1
ATOM 603 C CA . SER A 1 82 ? -4.559 13.609 9.244 1.00 72.19 82 SER A CA 1
ATOM 604 C C . SER A 1 82 ? -3.557 14.511 8.519 1.00 72.19 82 SER A C 1
ATOM 606 O O . SER A 1 82 ? -2.693 14.011 7.803 1.00 72.19 82 SER A O 1
ATOM 608 N N . ALA A 1 83 ? -3.641 15.831 8.697 1.00 75.88 83 ALA A N 1
ATOM 609 C CA . ALA A 1 83 ? -2.801 16.805 8.002 1.00 75.88 83 ALA A CA 1
ATOM 610 C C . ALA A 1 83 ? -1.302 16.630 8.287 1.00 75.88 83 ALA A C 1
ATOM 612 O O . ALA A 1 83 ? -0.538 16.647 7.323 1.00 75.88 83 ALA A O 1
ATOM 613 N N . PRO A 1 84 ? -0.847 16.396 9.536 1.00 75.50 84 PRO A N 1
ATOM 614 C CA . PRO A 1 84 ? 0.572 16.159 9.799 1.00 75.50 84 PRO A CA 1
ATOM 615 C C . PRO A 1 84 ? 1.096 14.946 9.025 1.00 75.50 84 PRO A C 1
ATOM 617 O O . PRO A 1 84 ? 2.122 15.026 8.356 1.00 75.50 84 PRO A O 1
ATOM 620 N N . VAL A 1 85 ? 0.335 13.850 9.040 1.00 74.94 85 VAL A N 1
ATOM 621 C CA . VAL A 1 85 ? 0.671 12.615 8.322 1.00 74.94 85 VAL A CA 1
ATOM 622 C C . VAL A 1 85 ? 0.716 12.873 6.815 1.00 74.94 85 VAL A C 1
ATOM 624 O O . VAL A 1 85 ? 1.689 12.518 6.151 1.00 74.94 85 VAL A O 1
ATOM 627 N N . PHE A 1 86 ? -0.294 13.555 6.278 1.00 72.56 86 PHE A N 1
ATOM 628 C CA . PHE A 1 86 ? -0.382 13.885 4.859 1.00 72.56 86 PHE A CA 1
ATOM 629 C C . PHE A 1 86 ? 0.795 14.745 4.375 1.00 72.56 86 PHE A C 1
ATOM 631 O O . PHE A 1 86 ? 1.395 14.444 3.340 1.00 72.56 86 PHE A O 1
ATOM 638 N N . VAL A 1 87 ? 1.160 15.785 5.131 1.00 78.38 87 VAL A N 1
ATOM 639 C CA . VAL A 1 87 ? 2.298 16.659 4.810 1.00 78.38 87 VAL A CA 1
ATOM 640 C C . VAL A 1 87 ? 3.598 15.860 4.811 1.00 78.38 87 VAL A C 1
ATOM 642 O O . VAL A 1 87 ? 4.378 15.968 3.865 1.00 78.38 87 VAL A O 1
ATOM 645 N N . THR A 1 88 ? 3.813 15.010 5.818 1.00 73.50 88 THR A N 1
ATOM 646 C CA . THR A 1 88 ? 5.008 14.161 5.890 1.00 73.50 88 THR A CA 1
ATOM 647 C C . THR A 1 88 ? 5.102 13.198 4.705 1.00 73.50 88 THR A C 1
ATOM 649 O O . THR A 1 88 ? 6.160 13.115 4.081 1.00 73.50 88 THR A O 1
ATOM 652 N N . PHE A 1 89 ? 4.019 12.504 4.346 1.00 73.06 89 PHE A N 1
ATOM 653 C CA . PHE A 1 89 ? 4.023 11.595 3.192 1.00 73.06 89 PHE A CA 1
ATOM 654 C C . PHE A 1 89 ? 4.252 12.334 1.872 1.00 73.06 89 PHE A C 1
ATOM 656 O O . PHE A 1 89 ? 5.046 11.879 1.049 1.00 73.06 89 PHE A O 1
ATOM 663 N N . THR A 1 90 ? 3.616 13.491 1.689 1.00 75.94 90 THR A N 1
ATOM 664 C CA . THR A 1 90 ? 3.775 14.307 0.478 1.00 75.94 90 THR A CA 1
ATOM 665 C C . THR A 1 90 ? 5.216 14.784 0.325 1.00 75.94 90 THR A C 1
ATOM 667 O O . THR A 1 90 ? 5.814 14.623 -0.739 1.00 75.94 90 THR A O 1
ATOM 670 N N . LEU A 1 91 ? 5.807 15.309 1.402 1.00 80.69 91 LEU A N 1
ATOM 671 C CA . LEU A 1 91 ? 7.190 15.775 1.393 1.00 80.69 91 LEU A CA 1
ATOM 672 C C . LEU A 1 91 ? 8.173 14.623 1.152 1.00 80.69 91 LEU A C 1
ATOM 674 O O . LEU A 1 91 ? 9.113 14.777 0.375 1.00 80.69 91 LEU A O 1
ATOM 678 N N . LYS A 1 92 ? 7.922 13.453 1.751 1.00 70.88 92 LYS A N 1
ATOM 679 C CA . LYS A 1 92 ? 8.730 12.246 1.538 1.00 70.88 92 LYS A CA 1
ATOM 680 C C . LYS A 1 92 ? 8.730 11.828 0.066 1.00 70.88 92 LYS A C 1
ATOM 682 O O . LYS A 1 92 ? 9.795 11.616 -0.506 1.00 70.88 92 LYS A O 1
ATOM 687 N N . VAL A 1 93 ? 7.557 11.735 -0.561 1.00 74.69 93 VAL A N 1
ATOM 688 C CA . VAL A 1 93 ? 7.442 11.348 -1.978 1.00 74.69 93 VAL A CA 1
ATOM 689 C C . VAL A 1 93 ? 8.111 12.378 -2.891 1.00 74.69 93 VAL A C 1
ATOM 691 O O . VAL A 1 93 ? 8.834 11.995 -3.813 1.00 74.69 93 VAL A O 1
ATOM 694 N N . ALA A 1 94 ? 7.923 13.673 -2.623 1.00 78.56 94 ALA A N 1
ATOM 695 C CA . ALA A 1 94 ? 8.553 14.743 -3.396 1.00 78.56 94 ALA A CA 1
ATOM 696 C C . ALA A 1 94 ? 10.087 14.686 -3.312 1.00 78.56 94 ALA A C 1
ATOM 698 O O . ALA A 1 94 ? 10.768 14.768 -4.334 1.00 78.56 94 ALA A O 1
ATOM 699 N N . PHE A 1 95 ? 10.625 14.478 -2.111 1.00 77.50 95 PHE A N 1
ATOM 700 C CA . PHE A 1 95 ? 12.061 14.362 -1.886 1.00 77.50 95 PHE A CA 1
ATOM 701 C C . PHE A 1 95 ? 12.664 13.144 -2.604 1.00 77.50 95 PHE A C 1
ATOM 703 O O . PHE A 1 95 ? 13.629 13.295 -3.351 1.00 77.50 95 PHE A O 1
ATOM 710 N N . TYR A 1 96 ? 12.051 11.960 -2.489 1.00 68.88 96 TYR A N 1
ATOM 711 C CA . TYR A 1 96 ? 12.510 10.775 -3.229 1.00 68.88 96 TYR A CA 1
ATOM 712 C C . TYR A 1 96 ? 12.433 10.944 -4.742 1.00 68.88 96 TYR A C 1
ATOM 714 O O . TYR A 1 96 ? 13.328 10.498 -5.455 1.00 68.88 96 TYR A O 1
ATOM 722 N N . SER A 1 97 ? 11.393 11.611 -5.239 1.00 73.75 97 SER A N 1
ATOM 723 C CA . SER A 1 97 ? 11.267 11.898 -6.670 1.00 73.75 97 SER A CA 1
ATOM 724 C C . SER A 1 97 ? 12.416 12.781 -7.158 1.00 73.75 97 SER A C 1
ATOM 726 O O . SER A 1 97 ? 12.964 12.537 -8.231 1.00 73.75 97 SER A O 1
ATOM 728 N N . LEU A 1 98 ? 12.831 13.762 -6.350 1.00 78.69 98 LEU A N 1
ATOM 729 C CA . LEU A 1 98 ? 13.975 14.618 -6.651 1.00 78.69 98 LEU A CA 1
ATOM 730 C C . LEU A 1 98 ? 15.301 13.839 -6.626 1.00 78.69 98 LEU A C 1
ATOM 732 O O . LEU A 1 98 ? 16.120 13.999 -7.530 1.00 78.69 98 LEU A O 1
ATOM 736 N N . LEU A 1 99 ? 15.498 12.955 -5.644 1.00 76.19 99 LEU A N 1
ATOM 737 C CA . LEU A 1 99 ? 16.677 12.082 -5.582 1.00 76.19 99 LEU A CA 1
ATOM 738 C C . LEU A 1 99 ? 16.768 11.157 -6.798 1.00 76.19 99 LEU A C 1
ATOM 740 O O . LEU A 1 99 ? 17.820 11.066 -7.427 1.00 76.19 99 LEU A O 1
ATOM 744 N N . ILE A 1 100 ? 15.660 10.509 -7.168 1.00 71.62 100 ILE A N 1
ATOM 745 C CA . ILE A 1 100 ? 15.591 9.630 -8.341 1.00 71.62 100 ILE A CA 1
ATOM 746 C C . ILE A 1 100 ? 15.835 10.429 -9.622 1.00 71.62 100 ILE A C 1
ATOM 748 O O . ILE A 1 100 ? 16.532 9.947 -10.515 1.00 71.62 100 ILE A O 1
ATOM 752 N N . TYR A 1 101 ? 15.319 11.655 -9.715 1.00 75.19 101 TYR A N 1
ATOM 753 C CA . TYR A 1 101 ? 15.587 12.544 -10.843 1.00 75.19 101 TYR A CA 1
ATOM 754 C C . TYR A 1 101 ? 17.092 12.810 -11.007 1.00 75.19 101 TYR A C 1
ATOM 756 O O . TYR A 1 101 ? 17.627 12.635 -12.104 1.00 75.19 101 TYR A O 1
ATOM 764 N N . PHE A 1 102 ? 17.806 13.121 -9.920 1.00 76.75 102 PHE A N 1
ATOM 765 C CA . PHE A 1 102 ? 19.264 13.271 -9.965 1.00 76.75 102 PHE A CA 1
ATOM 766 C C . PHE A 1 102 ? 19.981 11.946 -10.262 1.00 76.75 102 PHE A C 1
ATOM 768 O O . PHE A 1 102 ? 20.874 11.914 -11.111 1.00 76.75 102 PHE A O 1
ATOM 775 N N . ALA A 1 103 ? 19.560 10.835 -9.653 1.00 68.44 103 ALA A N 1
ATOM 776 C CA . ALA A 1 103 ? 20.116 9.503 -9.905 1.00 68.44 103 ALA A CA 1
ATOM 777 C C . ALA A 1 103 ? 19.954 9.069 -11.371 1.00 68.44 103 ALA A C 1
ATOM 779 O O . ALA A 1 103 ? 20.818 8.390 -11.921 1.00 68.44 103 ALA A O 1
ATOM 780 N N . THR A 1 104 ? 18.874 9.502 -12.027 1.00 69.88 104 THR A N 1
ATOM 781 C CA . THR A 1 104 ? 18.594 9.181 -13.432 1.00 69.88 104 THR A CA 1
ATOM 782 C C . THR A 1 104 ? 19.559 9.887 -14.391 1.00 69.88 104 THR A C 1
ATOM 784 O O . THR A 1 104 ? 19.776 9.429 -15.509 1.00 69.88 104 THR A O 1
ATOM 787 N N . SER A 1 105 ? 20.203 10.972 -13.952 1.00 72.81 105 SER A N 1
ATOM 788 C CA . SER A 1 105 ? 21.256 11.631 -14.735 1.00 72.81 105 SER A CA 1
ATOM 789 C C . SER A 1 105 ? 22.613 10.905 -14.678 1.00 72.81 105 SER A C 1
ATOM 791 O O . SER A 1 105 ? 23.530 11.255 -15.420 1.00 72.81 105 SER A O 1
ATOM 793 N N . MET A 1 106 ? 22.748 9.868 -13.837 1.00 70.00 106 MET A N 1
ATOM 794 C CA . MET A 1 106 ? 23.921 8.986 -13.774 1.00 70.00 106 MET A CA 1
ATOM 795 C C . MET A 1 106 ? 23.865 7.889 -14.853 1.00 70.00 106 MET A C 1
ATOM 797 O O . MET A 1 106 ? 22.808 7.557 -15.386 1.00 70.00 106 MET A O 1
ATOM 801 N N . SER A 1 107 ? 25.017 7.287 -15.175 1.00 70.88 107 SER A N 1
ATOM 802 C CA . SER A 1 107 ? 25.109 6.244 -16.207 1.00 70.88 107 SER A CA 1
ATOM 803 C C . SER A 1 107 ? 24.191 5.039 -15.934 1.00 70.88 107 SER A C 1
ATOM 805 O O . SER A 1 107 ? 23.958 4.635 -14.792 1.00 70.88 107 SER A O 1
ATOM 807 N N . THR A 1 108 ? 23.698 4.422 -17.010 1.00 72.88 108 THR A N 1
ATOM 808 C CA . THR A 1 108 ? 22.696 3.336 -17.002 1.00 72.88 108 THR A CA 1
ATOM 809 C C . THR A 1 108 ? 23.056 2.154 -16.099 1.00 72.88 108 THR A C 1
ATOM 811 O O . THR A 1 108 ? 22.189 1.619 -15.410 1.00 72.88 108 THR A O 1
ATOM 814 N N . HIS A 1 109 ? 24.332 1.764 -16.045 1.00 74.56 109 HIS A N 1
ATOM 815 C CA . HIS A 1 109 ? 24.795 0.657 -15.201 1.00 74.56 109 HIS A CA 1
ATOM 816 C C . HIS A 1 109 ? 24.660 0.951 -13.701 1.00 74.56 109 HIS A C 1
ATOM 818 O O . HIS A 1 109 ? 24.249 0.073 -12.942 1.00 74.56 109 HIS A O 1
ATOM 824 N N . LYS A 1 110 ? 24.951 2.187 -13.272 1.00 70.12 110 LYS A N 1
ATOM 825 C CA . LYS A 1 110 ? 24.808 2.597 -11.867 1.00 70.12 110 LYS A CA 1
ATOM 826 C C . LYS A 1 110 ? 23.337 2.659 -11.459 1.00 70.12 110 LYS A C 1
ATOM 828 O O . LYS A 1 110 ? 22.972 2.198 -10.382 1.00 70.12 110 LYS A O 1
ATOM 833 N N . MET A 1 111 ? 22.483 3.153 -12.351 1.00 71.94 111 MET A N 1
ATOM 834 C CA . MET A 1 111 ? 21.043 3.246 -12.118 1.00 71.94 111 MET A CA 1
ATOM 835 C C . MET A 1 111 ? 20.371 1.871 -12.009 1.00 71.94 111 MET A C 1
ATOM 837 O O . MET A 1 111 ? 19.516 1.671 -11.149 1.00 71.94 111 MET A O 1
ATOM 841 N N . ALA A 1 112 ? 20.788 0.901 -12.828 1.00 73.75 112 ALA A N 1
ATOM 842 C CA . ALA A 1 112 ? 20.284 -0.468 -12.747 1.00 73.75 112 ALA A CA 1
ATOM 843 C C . ALA A 1 112 ? 20.653 -1.140 -11.411 1.00 73.75 112 ALA A C 1
ATOM 845 O O . ALA A 1 112 ? 19.794 -1.741 -10.768 1.00 73.75 112 ALA A O 1
ATOM 846 N N . ALA A 1 113 ? 21.904 -0.992 -10.958 1.00 76.69 113 ALA A N 1
ATOM 847 C CA . ALA A 1 113 ? 22.337 -1.508 -9.658 1.00 76.69 113 ALA A CA 1
ATOM 848 C C . ALA A 1 113 ? 21.575 -0.843 -8.498 1.00 76.69 113 ALA A C 1
ATOM 850 O O . ALA A 1 113 ? 21.104 -1.526 -7.588 1.00 76.69 113 ALA A O 1
ATOM 851 N N . HIS A 1 114 ? 21.384 0.476 -8.576 1.00 71.38 114 HIS A N 1
ATOM 852 C CA . HIS A 1 114 ? 20.618 1.240 -7.597 1.00 71.38 114 HIS A CA 1
ATOM 853 C C . HIS A 1 114 ? 19.163 0.753 -7.483 1.00 71.38 114 HIS A C 1
ATOM 855 O O . HIS A 1 114 ? 18.678 0.528 -6.374 1.00 71.38 114 HIS A O 1
ATOM 861 N N . GLN A 1 115 ? 18.488 0.508 -8.612 1.00 71.62 115 GLN A N 1
ATOM 862 C CA . GLN A 1 115 ? 17.122 -0.028 -8.623 1.00 71.62 115 GLN A CA 1
ATOM 863 C C . GLN A 1 115 ? 17.028 -1.390 -7.922 1.00 71.62 115 GLN A C 1
ATOM 865 O O . GLN A 1 115 ? 16.123 -1.599 -7.119 1.00 71.62 115 GLN A O 1
ATOM 870 N N . VAL A 1 116 ? 17.974 -2.305 -8.159 1.00 80.62 116 VAL A N 1
ATOM 871 C CA . VAL A 1 116 ? 17.966 -3.633 -7.516 1.00 80.62 116 VAL A CA 1
ATOM 872 C C . VAL A 1 116 ? 18.170 -3.525 -6.002 1.00 80.62 116 VAL A C 1
ATOM 874 O O . VAL A 1 116 ? 17.425 -4.144 -5.240 1.00 80.62 116 VAL A O 1
ATOM 877 N N . ILE A 1 117 ? 19.134 -2.712 -5.554 1.00 82.06 117 ILE A N 1
ATOM 878 C CA . ILE A 1 117 ? 19.410 -2.506 -4.122 1.00 82.06 117 ILE A CA 1
ATOM 879 C C . ILE A 1 117 ? 18.189 -1.909 -3.412 1.00 82.06 117 ILE A C 1
ATOM 881 O O . ILE A 1 117 ? 17.832 -2.375 -2.330 1.00 82.06 117 ILE A O 1
ATOM 885 N N . LEU A 1 118 ? 17.503 -0.941 -4.031 1.00 70.88 118 LEU A N 1
ATOM 886 C CA . LEU A 1 118 ? 16.275 -0.365 -3.479 1.00 70.88 118 LEU A CA 1
ATOM 887 C C . LEU A 1 118 ? 15.172 -1.410 -3.282 1.00 70.88 118 LEU A C 1
ATOM 889 O O . LEU A 1 118 ? 14.505 -1.396 -2.250 1.00 70.88 118 LEU A O 1
ATOM 893 N N . GLN A 1 119 ? 14.986 -2.336 -4.228 1.00 69.69 119 GLN A N 1
ATOM 894 C CA . GLN A 1 119 ? 13.965 -3.378 -4.077 1.00 69.69 119 GLN A CA 1
ATOM 895 C C . GLN A 1 119 ? 14.304 -4.370 -2.962 1.00 69.69 119 GLN A C 1
ATOM 897 O O . GLN A 1 119 ? 13.422 -4.758 -2.197 1.00 69.69 119 GLN A O 1
ATOM 902 N N . ILE A 1 120 ? 15.580 -4.737 -2.819 1.00 78.06 120 ILE A N 1
ATOM 903 C CA . ILE A 1 120 ? 16.039 -5.603 -1.723 1.00 78.06 120 ILE A CA 1
ATOM 904 C C . ILE A 1 120 ? 15.847 -4.899 -0.376 1.00 78.06 120 ILE A C 1
ATOM 906 O 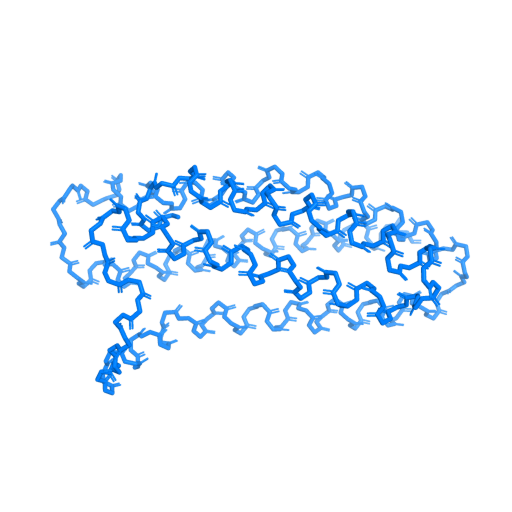O . ILE A 1 120 ? 15.334 -5.493 0.570 1.00 78.06 120 ILE A O 1
ATOM 910 N N . TYR A 1 121 ? 16.203 -3.618 -0.294 1.00 74.56 121 TYR A N 1
ATOM 911 C CA . TYR A 1 121 ? 15.982 -2.818 0.904 1.00 74.56 121 TYR A CA 1
ATOM 912 C C . TYR A 1 121 ? 14.491 -2.729 1.266 1.00 74.56 121 TYR A C 1
ATOM 914 O O . TYR A 1 121 ? 14.120 -2.954 2.420 1.00 74.56 121 TYR A O 1
ATOM 922 N N . ASN A 1 122 ? 13.625 -2.454 0.287 1.00 65.50 122 ASN A N 1
ATOM 923 C CA . ASN A 1 122 ? 12.178 -2.392 0.495 1.00 65.50 122 ASN A CA 1
ATOM 924 C C . ASN A 1 122 ? 11.613 -3.732 0.981 1.00 65.50 122 ASN A C 1
ATOM 926 O O . ASN A 1 122 ? 10.742 -3.750 1.844 1.00 65.50 122 ASN A O 1
ATOM 930 N N . LEU A 1 123 ? 12.142 -4.858 0.496 1.00 67.75 123 LEU A N 1
ATOM 931 C CA . LEU A 1 123 ? 11.762 -6.177 0.995 1.00 67.75 123 LEU A CA 1
ATOM 932 C C . LEU A 1 123 ? 12.107 -6.348 2.484 1.00 67.75 123 LEU A C 1
ATOM 934 O O . LEU A 1 123 ? 11.297 -6.871 3.247 1.00 67.75 123 LEU A O 1
ATOM 938 N N . CYS A 1 124 ? 13.276 -5.870 2.916 1.00 69.12 124 CYS A N 1
ATOM 939 C CA . CYS A 1 124 ? 13.694 -5.925 4.318 1.00 69.12 124 CYS A CA 1
ATOM 940 C C . CYS A 1 124 ? 12.849 -5.014 5.226 1.00 69.12 124 CYS A C 1
ATOM 942 O O . CYS A 1 124 ? 12.556 -5.379 6.367 1.00 69.12 124 CYS A O 1
ATOM 944 N N . THR A 1 125 ? 12.434 -3.840 4.741 1.00 66.38 125 THR A N 1
ATOM 945 C CA . THR A 1 125 ? 11.646 -2.886 5.544 1.00 66.38 125 THR A CA 1
ATOM 946 C C . THR A 1 125 ? 10.185 -3.292 5.732 1.00 66.38 125 THR A C 1
ATOM 948 O O . THR A 1 125 ? 9.569 -2.861 6.710 1.00 66.38 125 THR A O 1
ATOM 951 N N . ILE A 1 126 ? 9.649 -4.191 4.894 1.00 64.62 126 ILE A N 1
ATOM 952 C CA . ILE A 1 126 ? 8.287 -4.742 5.035 1.00 64.62 126 ILE A CA 1
ATOM 953 C C . ILE A 1 126 ? 8.046 -5.363 6.417 1.00 64.62 126 ILE A C 1
ATOM 955 O O . ILE A 1 126 ? 6.915 -5.346 6.886 1.00 64.62 126 ILE A O 1
ATOM 959 N N . CYS A 1 127 ? 9.068 -5.881 7.103 1.00 65.44 127 CYS A N 1
ATOM 960 C CA . CYS A 1 127 ? 8.897 -6.458 8.440 1.00 65.44 127 CYS A CA 1
ATOM 961 C C . CYS A 1 127 ? 8.799 -5.401 9.557 1.00 65.44 127 CYS A C 1
ATOM 963 O O . CYS A 1 127 ? 8.172 -5.651 10.587 1.00 65.44 127 CYS A O 1
ATOM 965 N N . GLY A 1 128 ? 9.411 -4.227 9.376 1.00 66.62 128 GLY A N 1
ATOM 966 C CA . GLY A 1 128 ? 9.495 -3.193 10.415 1.00 66.62 128 GLY A CA 1
ATOM 967 C C . GLY A 1 128 ? 8.223 -2.357 10.542 1.00 66.62 128 GLY A C 1
ATOM 968 O O . GLY A 1 128 ? 7.790 -2.036 11.648 1.00 66.62 128 GLY A O 1
ATOM 969 N N . GLU A 1 129 ? 7.591 -2.045 9.414 1.00 65.31 129 GLU A N 1
ATOM 970 C CA . GLU A 1 129 ? 6.410 -1.180 9.370 1.00 65.31 129 GLU A CA 1
ATOM 971 C C . GLU A 1 129 ? 5.177 -1.810 10.062 1.00 65.31 129 GLU A C 1
ATOM 973 O O . GLU A 1 129 ? 4.596 -1.158 10.933 1.00 65.31 129 GLU A O 1
ATOM 978 N N . PRO A 1 130 ? 4.804 -3.084 9.810 1.00 64.62 130 PRO A N 1
ATOM 979 C CA . PRO A 1 130 ? 3.730 -3.754 10.538 1.00 64.62 130 PRO A CA 1
ATOM 980 C C . PRO A 1 130 ? 4.021 -3.855 12.033 1.00 64.62 130 PRO A C 1
ATOM 982 O O . PRO A 1 130 ? 3.111 -3.667 12.833 1.00 64.62 130 PRO A O 1
ATOM 985 N N . LEU A 1 131 ? 5.278 -4.103 12.420 1.00 69.81 131 LEU A N 1
ATOM 986 C CA . LEU A 1 131 ? 5.680 -4.182 13.825 1.00 69.81 131 LEU A CA 1
ATOM 987 C C . LEU A 1 131 ? 5.497 -2.834 14.535 1.00 69.81 131 LEU A C 1
ATOM 989 O O . LEU A 1 131 ? 4.901 -2.783 15.613 1.00 69.81 131 LEU A O 1
ATOM 993 N N . SER A 1 132 ? 5.954 -1.744 13.912 1.00 73.56 132 SER A N 1
ATOM 994 C CA . SER A 1 132 ? 5.766 -0.380 14.419 1.00 73.56 132 SER A CA 1
ATOM 995 C C . SER A 1 132 ? 4.282 -0.023 14.516 1.00 73.56 132 SER A C 1
ATOM 997 O O . SER A 1 132 ? 3.818 0.461 15.549 1.00 73.56 132 SER A O 1
ATOM 999 N N . GLN A 1 133 ? 3.497 -0.354 13.489 1.00 67.81 133 GLN A N 1
ATOM 1000 C CA . GLN A 1 133 ? 2.051 -0.151 13.491 1.00 67.81 133 GLN A CA 1
ATOM 1001 C C . GLN A 1 133 ? 1.357 -0.944 14.604 1.00 67.81 133 GLN A C 1
ATOM 1003 O O . GLN A 1 133 ? 0.531 -0.392 15.334 1.00 67.81 133 GLN A O 1
ATOM 1008 N N . THR A 1 134 ? 1.715 -2.215 14.795 1.00 73.25 134 THR A N 1
ATOM 1009 C CA . THR A 1 134 ? 1.213 -3.035 15.901 1.00 73.25 134 THR A CA 1
ATOM 1010 C C . THR A 1 134 ? 1.543 -2.390 17.247 1.00 73.25 134 THR A C 1
ATOM 1012 O O . THR A 1 134 ? 0.629 -2.190 18.051 1.00 73.25 134 THR A O 1
ATOM 1015 N N . ALA A 1 135 ? 2.794 -1.977 17.471 1.00 73.94 135 ALA A N 1
ATOM 1016 C CA . ALA A 1 135 ? 3.201 -1.291 18.697 1.00 73.94 135 ALA A CA 1
ATOM 1017 C C . ALA A 1 135 ? 2.382 -0.010 18.939 1.00 73.94 135 ALA A C 1
ATOM 1019 O O . ALA A 1 135 ? 1.855 0.189 20.034 1.00 73.94 135 ALA A O 1
ATOM 1020 N N . GLN A 1 136 ? 2.165 0.803 17.902 1.00 69.19 136 GLN A N 1
ATOM 1021 C CA . GLN A 1 136 ? 1.360 2.027 17.983 1.00 69.19 136 GLN A CA 1
ATOM 1022 C C . GLN A 1 136 ? -0.118 1.762 18.312 1.00 69.19 136 GLN A C 1
ATOM 1024 O O . GLN A 1 136 ? -0.755 2.602 18.944 1.00 69.19 136 GLN A O 1
ATOM 1029 N N . SER A 1 137 ? -0.683 0.602 17.950 1.00 72.69 137 SER A N 1
ATOM 1030 C CA . SER A 1 137 ? -2.053 0.253 18.373 1.00 72.69 137 SER A CA 1
ATOM 1031 C C . SER A 1 137 ? -2.185 -0.178 19.831 1.00 72.69 137 SER A C 1
ATOM 1033 O O . SER A 1 137 ? -3.280 -0.071 20.386 1.00 72.69 137 SER A O 1
ATOM 1035 N N . PHE A 1 138 ? -1.102 -0.652 20.450 1.00 74.44 138 PHE A N 1
ATOM 1036 C CA . PHE A 1 138 ? -1.089 -1.081 21.852 1.00 74.44 138 PHE A CA 1
ATOM 1037 C C . PHE A 1 138 ? -0.553 0.000 22.804 1.00 74.44 138 PHE A C 1
ATOM 1039 O O . PHE A 1 138 ? -0.948 0.028 23.970 1.00 74.44 138 PHE A O 1
ATOM 1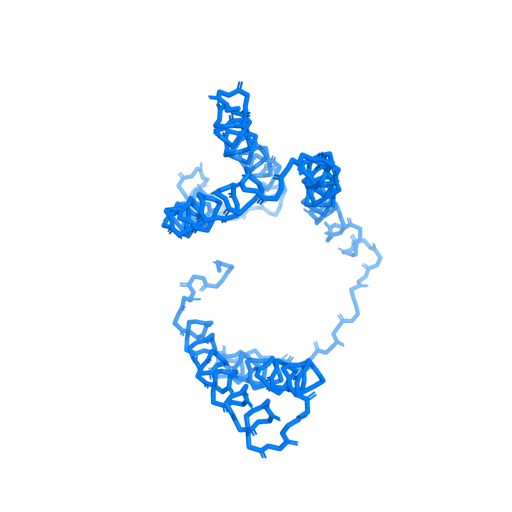046 N N . MET A 1 139 ? 0.269 0.934 22.309 1.00 73.31 139 MET A N 1
ATOM 1047 C CA . MET A 1 139 ? 0.863 2.028 23.092 1.00 73.31 139 MET A CA 1
ATOM 1048 C C . MET A 1 139 ? -0.163 2.847 23.910 1.00 73.31 139 MET A C 1
ATOM 1050 O O . MET A 1 139 ? 0.070 3.056 25.103 1.00 73.31 139 MET A O 1
ATOM 1054 N N . PRO A 1 140 ? -1.326 3.268 23.361 1.00 66.81 140 PRO A N 1
ATOM 1055 C CA . PRO A 1 140 ? -2.285 4.081 24.113 1.00 66.81 140 PRO A CA 1
ATOM 1056 C C . PRO A 1 140 ? -2.893 3.354 25.322 1.00 66.81 140 PRO A C 1
ATOM 1058 O O . PRO A 1 140 ? -3.190 3.982 26.336 1.00 66.81 140 PRO A O 1
ATOM 1061 N N . GLU A 1 141 ? -3.080 2.035 25.225 1.00 68.94 141 GLU A N 1
ATOM 1062 C CA . GLU A 1 141 ? -3.651 1.209 26.296 1.00 68.94 141 GLU A CA 1
ATOM 1063 C C . GLU A 1 141 ? -2.652 0.998 27.438 1.00 68.94 141 GLU A C 1
ATOM 1065 O O . GLU A 1 141 ? -3.036 1.059 28.606 1.00 68.94 141 GLU A O 1
ATOM 1070 N N . PHE A 1 142 ? -1.366 0.832 27.105 1.00 70.75 142 PHE A N 1
ATOM 1071 C CA . PHE A 1 142 ? -0.289 0.706 28.087 1.00 70.75 142 PHE A CA 1
ATOM 1072 C C . PHE A 1 142 ? -0.048 2.007 28.868 1.00 70.75 142 PHE A C 1
ATOM 1074 O O . PHE A 1 142 ? 0.155 1.970 30.078 1.00 70.75 142 PHE A O 1
ATOM 1081 N N . MET A 1 143 ? -0.102 3.166 28.202 1.00 66.44 143 MET A N 1
ATOM 1082 C CA . MET A 1 143 ? 0.224 4.454 28.831 1.00 66.44 143 MET A CA 1
ATOM 1083 C C . MET A 1 143 ? -0.887 5.030 29.720 1.00 66.44 143 MET A C 1
ATOM 1085 O O . MET A 1 143 ? -0.586 5.732 30.685 1.00 66.44 143 MET A O 1
ATOM 1089 N N . TYR A 1 144 ? -2.163 4.785 29.402 1.00 63.25 144 TYR A N 1
ATOM 1090 C CA . TYR A 1 144 ? -3.283 5.483 30.053 1.00 63.25 144 TYR A CA 1
ATOM 1091 C C . TYR A 1 144 ? -4.304 4.563 30.738 1.00 63.25 144 TYR A C 1
ATOM 1093 O O . TYR A 1 144 ? -5.206 5.065 31.414 1.00 63.25 144 TYR A O 1
ATOM 1101 N N . GLY A 1 145 ? -4.160 3.239 30.615 1.00 62.25 145 GLY A N 1
ATOM 1102 C CA . GLY A 1 145 ? -5.133 2.270 31.118 1.00 62.25 145 GLY A CA 1
ATOM 1103 C C . GLY A 1 145 ? -6.467 2.304 30.354 1.00 62.25 145 GLY A C 1
ATOM 1104 O O . GLY A 1 145 ? -6.717 3.157 29.507 1.00 62.25 145 GLY A O 1
ATOM 1105 N N . VAL A 1 146 ? -7.360 1.357 30.657 1.00 59.03 146 VAL A N 1
ATOM 1106 C CA . VAL A 1 146 ? -8.609 1.100 29.901 1.00 59.03 146 VAL A CA 1
ATOM 1107 C C . VAL A 1 146 ? -9.622 2.271 29.938 1.00 59.03 146 VAL A C 1
ATOM 1109 O O . VAL A 1 146 ? -10.530 2.335 29.109 1.00 59.03 146 VAL A O 1
ATOM 1112 N N . ASN A 1 147 ? -9.474 3.239 30.853 1.00 52.16 147 ASN A N 1
ATOM 1113 C CA . ASN A 1 147 ? -10.423 4.345 31.034 1.00 52.16 147 ASN A CA 1
ATOM 1114 C C . ASN A 1 147 ? -10.141 5.536 30.092 1.00 52.16 147 ASN A C 1
ATOM 1116 O O . ASN A 1 147 ? -9.237 6.343 30.310 1.00 52.16 147 ASN A O 1
ATOM 1120 N N . ARG A 1 148 ? -10.957 5.662 29.036 1.00 53.69 148 ARG A N 1
ATOM 1121 C CA . ARG A 1 148 ? -10.866 6.697 27.988 1.00 53.69 148 ARG A CA 1
ATOM 1122 C C . ARG A 1 148 ? -11.344 8.083 28.446 1.00 53.69 148 ARG A C 1
ATOM 1124 O O . ARG A 1 148 ? -12.459 8.241 28.929 1.00 53.69 148 ARG A O 1
ATOM 1131 N N . SER A 1 149 ? -10.575 9.121 28.111 1.00 45.03 149 SER A N 1
ATOM 1132 C CA . SER A 1 149 ? -11.071 10.500 27.956 1.00 45.03 149 SER A CA 1
ATOM 1133 C C . SER A 1 149 ? -10.639 11.031 26.583 1.00 45.03 149 SER A C 1
ATOM 1135 O O . SER A 1 149 ? -9.455 10.971 26.256 1.00 45.03 149 SER A O 1
ATOM 1137 N N . LEU A 1 150 ? -11.579 11.540 25.773 1.00 50.34 150 LEU A N 1
ATOM 1138 C CA . LEU A 1 150 ? -11.360 11.965 24.373 1.00 50.34 150 LEU A CA 1
ATOM 1139 C C . LEU A 1 150 ? -10.244 13.012 24.199 1.00 50.34 150 LEU A C 1
ATOM 1141 O O . LEU A 1 150 ? -9.557 13.007 23.183 1.00 50.34 150 LEU A O 1
ATOM 1145 N N . ALA A 1 151 ? -9.999 13.846 25.213 1.00 49.59 151 ALA A N 1
ATOM 1146 C CA . ALA A 1 151 ? -8.902 14.814 25.213 1.00 49.59 151 ALA A CA 1
ATOM 1147 C C . ALA A 1 151 ? -7.505 14.154 25.172 1.00 49.59 151 ALA A C 1
ATOM 1149 O O . ALA A 1 151 ? -6.607 14.666 24.516 1.00 49.59 151 ALA A O 1
ATOM 1150 N N . LYS A 1 152 ? -7.325 12.977 25.794 1.00 52.03 152 LYS A N 1
ATOM 1151 C CA . LYS A 1 152 ? -6.021 12.278 25.864 1.00 52.03 152 LYS A CA 1
ATOM 1152 C C . LYS A 1 152 ? -5.644 11.537 24.575 1.00 52.03 152 LYS A C 1
ATOM 1154 O O . LYS A 1 152 ? -4.470 11.259 24.334 1.00 52.03 152 LYS A O 1
ATOM 1159 N N . VAL A 1 153 ? -6.627 11.235 23.724 1.00 51.47 153 VAL A N 1
ATOM 1160 C CA . VAL A 1 153 ? -6.402 10.585 22.419 1.00 51.47 153 VAL A CA 1
ATOM 1161 C C . VAL A 1 153 ? -5.713 11.546 21.442 1.00 51.47 153 VAL A C 1
ATOM 1163 O O . VAL A 1 153 ? -4.847 11.118 20.683 1.00 51.47 153 VAL A O 1
ATOM 1166 N N . SER A 1 154 ? -6.031 12.845 21.520 1.00 52.41 154 SER A N 1
ATOM 1167 C CA . SER A 1 154 ? -5.374 13.909 20.745 1.00 52.41 154 SER A CA 1
ATOM 1168 C C . SER A 1 154 ? -3.874 13.998 21.051 1.00 52.41 154 SER A C 1
ATOM 1170 O O . SER A 1 154 ? -3.052 14.008 20.134 1.00 52.41 154 SER A O 1
ATOM 1172 N N . ASP A 1 155 ? -3.503 13.978 22.336 1.00 54.06 155 ASP A N 1
ATOM 1173 C CA . ASP A 1 155 ? -2.098 14.044 22.757 1.00 54.06 155 ASP A CA 1
ATOM 1174 C C . ASP A 1 155 ? -1.316 12.801 22.324 1.00 54.06 155 ASP A C 1
ATOM 1176 O O . ASP A 1 155 ? -0.221 12.914 21.774 1.00 54.06 155 ASP A O 1
ATOM 1180 N N . THR A 1 156 ? -1.907 11.613 22.465 1.00 51.28 156 THR A N 1
ATOM 1181 C CA . THR A 1 156 ? -1.263 10.350 22.065 1.00 51.28 156 THR A CA 1
ATOM 1182 C C . THR A 1 156 ? -1.033 10.283 20.554 1.00 51.28 156 THR A C 1
ATOM 1184 O O . THR A 1 156 ? 0.018 9.832 20.108 1.00 51.28 156 THR A O 1
ATOM 1187 N N . HIS A 1 157 ? -1.970 10.783 19.745 1.00 52.28 157 HIS A N 1
ATOM 1188 C CA . HIS A 1 157 ? -1.814 10.815 18.289 1.00 52.28 157 HIS A CA 1
ATOM 1189 C C . HIS A 1 157 ? -0.732 11.812 17.843 1.00 52.28 157 HIS A C 1
ATOM 1191 O O . HIS A 1 157 ? -0.052 11.569 16.849 1.00 52.28 157 HIS A O 1
ATOM 1197 N N . SER A 1 158 ? -0.514 12.898 18.596 1.00 49.31 158 SER A N 1
ATOM 1198 C CA . SER A 1 158 ? 0.595 13.833 18.352 1.00 49.31 158 SER A CA 1
ATOM 1199 C C . SER A 1 158 ? 1.966 13.221 18.678 1.00 49.31 158 SER A C 1
ATOM 1201 O O . SER A 1 158 ? 2.941 13.466 17.966 1.00 49.31 158 SER A O 1
ATOM 1203 N N . VAL A 1 159 ? 2.037 12.374 19.712 1.00 55.28 159 VAL A N 1
ATOM 1204 C CA . VAL A 1 159 ? 3.250 11.633 20.089 1.00 55.28 159 VAL A CA 1
ATOM 1205 C C . VAL A 1 159 ? 3.524 10.517 19.086 1.00 55.28 159 VAL A C 1
ATOM 1207 O O . VAL A 1 159 ? 4.637 10.429 18.587 1.00 55.28 159 VAL A O 1
ATOM 1210 N N . ILE A 1 160 ? 2.506 9.747 18.695 1.00 52.69 160 ILE A N 1
ATOM 1211 C CA . ILE A 1 160 ? 2.614 8.724 17.645 1.00 52.69 160 ILE A CA 1
ATOM 1212 C C . ILE A 1 160 ? 2.973 9.362 16.296 1.00 52.69 160 ILE A C 1
ATOM 1214 O O . ILE A 1 160 ? 3.808 8.830 15.581 1.00 52.69 160 ILE A O 1
ATOM 1218 N N . SER A 1 161 ? 2.426 10.534 15.961 1.00 48.09 161 SER A N 1
ATOM 1219 C CA . SER A 1 161 ? 2.821 11.296 14.768 1.00 48.09 161 SER A CA 1
ATOM 1220 C C . SER A 1 161 ? 4.293 11.719 14.805 1.00 48.09 161 SER A C 1
ATOM 1222 O O . SER A 1 161 ? 4.943 11.694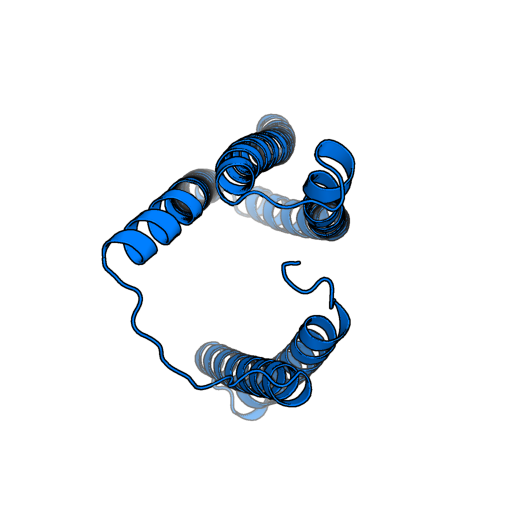 13.760 1.00 48.09 161 SER A O 1
ATOM 1224 N N . LYS A 1 162 ? 4.823 12.089 15.976 1.00 50.41 162 LYS A N 1
ATOM 1225 C CA . LYS A 1 162 ? 6.250 12.392 16.168 1.00 50.41 162 LYS A CA 1
ATOM 1226 C C . LYS A 1 162 ? 7.125 11.142 16.129 1.00 50.41 162 LYS A C 1
ATOM 1228 O O . LYS A 1 162 ? 8.236 11.206 15.623 1.00 50.41 162 LYS A O 1
ATOM 1233 N N . ASP A 1 163 ? 6.639 10.015 16.630 1.00 50.50 163 ASP A N 1
ATOM 1234 C CA . ASP A 1 163 ? 7.377 8.749 16.623 1.00 50.50 163 ASP A CA 1
ATOM 1235 C C . ASP A 1 163 ? 7.387 8.105 15.231 1.00 50.50 163 ASP A C 1
ATOM 1237 O O . ASP A 1 163 ? 8.387 7.529 14.801 1.00 50.50 163 ASP A O 1
ATOM 1241 N N . LEU A 1 164 ? 6.293 8.271 14.484 1.00 48.66 164 LEU A N 1
ATOM 1242 C CA . LEU A 1 164 ? 6.198 7.917 13.077 1.00 48.66 164 LEU A CA 1
ATOM 1243 C C . LEU A 1 164 ? 7.104 8.831 12.255 1.00 48.66 164 LEU A C 1
ATOM 1245 O O . LEU A 1 164 ? 7.862 8.322 11.442 1.00 48.66 164 LEU A O 1
ATOM 1249 N N . SER A 1 165 ? 7.106 10.150 12.492 1.00 44.69 165 SER A N 1
ATOM 1250 C CA . SER A 1 165 ? 8.038 11.048 11.799 1.00 44.69 165 SER A CA 1
ATOM 1251 C C . SER A 1 165 ? 9.495 10.735 12.148 1.00 44.69 165 SER A C 1
ATOM 1253 O O . SER A 1 165 ? 10.324 10.710 11.247 1.00 44.69 165 SER A O 1
ATOM 1255 N N . SER A 1 166 ? 9.802 10.397 13.403 1.00 42.19 166 SER A N 1
ATOM 1256 C CA . SER A 1 166 ? 11.140 10.001 13.855 1.00 42.19 166 SER A CA 1
ATOM 1257 C C . SER A 1 166 ? 11.598 8.683 13.217 1.00 42.19 166 SER A C 1
ATOM 1259 O O . SER A 1 166 ? 12.636 8.658 12.560 1.00 42.19 166 SER A O 1
ATOM 1261 N N . ASN A 1 167 ? 10.808 7.604 13.285 1.00 45.19 167 ASN A N 1
ATOM 1262 C CA . ASN A 1 167 ? 11.133 6.328 12.625 1.00 45.19 167 ASN A CA 1
ATOM 1263 C C . ASN A 1 167 ? 11.243 6.462 11.100 1.00 45.19 167 ASN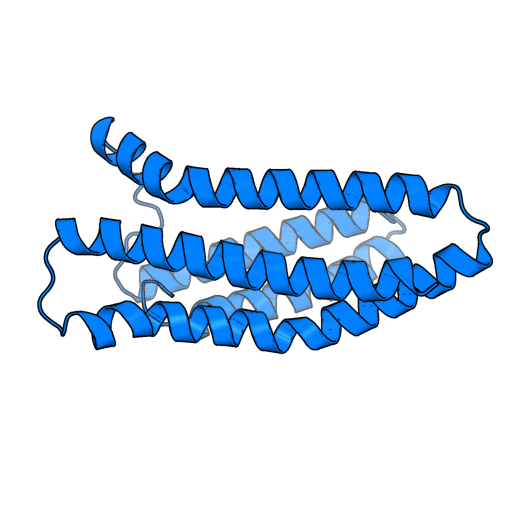 A C 1
ATOM 1265 O O . ASN A 1 167 ? 12.082 5.814 10.468 1.00 45.19 167 ASN A O 1
ATOM 1269 N N . LEU A 1 168 ? 10.436 7.335 10.495 1.00 46.69 168 LEU A N 1
ATOM 1270 C CA . LEU A 1 168 ? 10.519 7.650 9.073 1.00 46.69 168 LEU A CA 1
ATOM 1271 C C . LEU A 1 168 ? 11.798 8.428 8.748 1.00 46.69 168 LEU A C 1
ATOM 1273 O O . LEU A 1 168 ? 12.433 8.114 7.748 1.00 46.69 168 LEU A O 1
ATOM 1277 N N . ILE A 1 169 ? 12.211 9.379 9.593 1.00 43.94 169 ILE A N 1
ATOM 1278 C CA . ILE A 1 169 ? 13.489 10.099 9.474 1.00 43.94 169 ILE A CA 1
ATOM 1279 C C . ILE A 1 169 ? 14.664 9.124 9.608 1.00 43.94 169 ILE A C 1
ATOM 1281 O O . ILE A 1 169 ? 15.600 9.213 8.820 1.00 43.94 169 ILE A O 1
ATOM 1285 N N . TYR A 1 170 ? 14.608 8.152 10.523 1.00 40.97 170 TYR A N 1
ATOM 1286 C CA . TYR A 1 170 ? 15.630 7.104 10.645 1.00 40.97 170 TYR A CA 1
ATOM 1287 C C . TYR A 1 170 ? 15.681 6.188 9.415 1.00 40.97 170 TYR A C 1
ATOM 1289 O O . TYR A 1 170 ? 16.759 5.924 8.890 1.00 40.97 170 TYR A O 1
ATOM 1297 N N . THR A 1 171 ? 14.531 5.759 8.894 1.00 42.94 171 THR A N 1
ATOM 1298 C CA . THR A 1 171 ? 14.454 4.915 7.686 1.00 42.94 171 THR A CA 1
ATOM 1299 C C . THR A 1 171 ? 14.949 5.669 6.444 1.00 42.94 171 THR A C 1
ATOM 1301 O O . THR A 1 171 ? 15.683 5.116 5.627 1.00 42.94 171 THR A O 1
ATOM 1304 N N . VAL A 1 172 ? 14.618 6.960 6.334 1.00 43.66 172 VAL A N 1
ATOM 1305 C CA . VAL A 1 172 ? 15.128 7.860 5.288 1.00 43.66 172 VAL A CA 1
ATOM 1306 C C . VAL A 1 172 ? 16.636 8.071 5.451 1.00 43.66 172 VAL A C 1
ATOM 1308 O O . VAL A 1 172 ? 17.356 7.945 4.473 1.00 43.66 172 VAL A O 1
ATOM 1311 N N . SER A 1 173 ? 17.139 8.270 6.673 1.00 40.62 173 SER A N 1
ATOM 1312 C CA . SER A 1 173 ? 18.575 8.448 6.954 1.00 40.62 173 SER A CA 1
ATOM 1313 C C . SER A 1 173 ? 19.402 7.197 6.626 1.00 40.62 173 SER A C 1
ATOM 1315 O O . SER A 1 173 ? 20.538 7.304 6.174 1.00 40.62 173 SER A O 1
ATOM 1317 N N . VAL A 1 174 ? 18.833 5.999 6.800 1.00 40.62 174 VAL A N 1
ATOM 1318 C CA . VAL A 1 174 ? 19.463 4.727 6.400 1.00 40.62 174 VAL A CA 1
ATOM 1319 C C . VAL A 1 174 ? 19.485 4.563 4.869 1.00 40.62 174 VAL A C 1
ATOM 1321 O O . VAL A 1 174 ? 20.451 4.019 4.325 1.00 40.62 174 VAL A O 1
ATOM 1324 N N . LEU A 1 175 ? 18.474 5.084 4.160 1.00 41.62 175 LEU A N 1
ATOM 1325 C CA . LEU A 1 175 ? 18.484 5.180 2.692 1.00 41.62 175 LEU A CA 1
ATOM 1326 C C . LEU A 1 175 ? 19.531 6.186 2.186 1.00 41.62 175 LEU A C 1
ATOM 1328 O O . LEU A 1 175 ? 20.255 5.888 1.240 1.00 41.62 175 LEU A O 1
ATOM 1332 N N . GLU A 1 176 ? 19.638 7.342 2.843 1.00 42.09 176 GLU A N 1
ATOM 1333 C CA . GLU A 1 176 ? 20.608 8.407 2.549 1.00 42.09 176 GLU A CA 1
ATOM 1334 C C . GLU A 1 176 ? 22.055 7.918 2.728 1.00 42.09 176 GLU A C 1
ATOM 1336 O O . GLU A 1 176 ? 22.896 8.129 1.854 1.00 42.09 176 GLU A O 1
ATOM 1341 N N . PHE A 1 177 ? 22.347 7.185 3.812 1.00 34.12 177 PHE A N 1
ATOM 1342 C CA . PHE A 1 177 ? 23.693 6.657 4.079 1.00 34.12 177 PHE A CA 1
ATOM 1343 C C . PHE A 1 177 ? 24.127 5.607 3.046 1.00 34.12 177 PHE A C 1
ATOM 1345 O O . PHE A 1 177 ? 25.306 5.500 2.724 1.00 34.12 177 PHE A O 1
ATOM 1352 N N . SER A 1 178 ? 23.171 4.868 2.476 1.00 36.19 178 SER A N 1
ATOM 1353 C CA . SER A 1 178 ? 23.434 3.890 1.412 1.00 36.19 178 SER A CA 1
ATOM 1354 C C . SER A 1 178 ? 23.623 4.544 0.036 1.00 36.19 178 SER A C 1
ATOM 1356 O O . SER A 1 178 ? 24.241 3.944 -0.840 1.00 36.19 178 SER A O 1
ATOM 1358 N N . PHE A 1 179 ? 23.113 5.766 -0.161 1.00 38.78 179 PHE A N 1
ATOM 1359 C CA . PHE A 1 179 ? 23.220 6.517 -1.417 1.00 38.78 179 PHE A CA 1
ATOM 1360 C C . PHE A 1 179 ? 24.468 7.411 -1.473 1.00 38.78 179 PHE A C 1
ATOM 1362 O O . PHE A 1 179 ? 25.051 7.571 -2.536 1.00 38.78 179 PHE A O 1
ATOM 1369 N N . VAL A 1 180 ? 24.920 7.948 -0.334 1.00 36.66 180 VAL A N 1
ATOM 1370 C CA . VAL A 1 180 ? 26.149 8.766 -0.237 1.00 36.66 180 VAL A CA 1
ATOM 1371 C C . VAL A 1 180 ? 27.434 7.920 -0.330 1.00 36.66 180 VAL A C 1
ATOM 1373 O O . VAL A 1 180 ? 28.503 8.445 -0.632 1.00 36.66 180 VAL A O 1
ATOM 1376 N N . LEU A 1 181 ? 27.343 6.606 -0.102 1.00 32.19 181 LEU A N 1
ATOM 1377 C CA . LEU A 1 181 ? 28.467 5.658 -0.159 1.00 32.19 181 LEU A CA 1
ATOM 1378 C C . LEU A 1 181 ? 28.623 4.922 -1.514 1.00 32.19 181 LEU A C 1
ATOM 1380 O O . LEU A 1 181 ? 29.392 3.963 -1.588 1.00 32.19 181 LEU A O 1
ATOM 1384 N N . SER A 1 182 ? 27.941 5.345 -2.589 1.00 33.41 182 SER A N 1
ATOM 1385 C CA . SER A 1 182 ? 28.092 4.818 -3.970 1.00 33.41 182 SER A CA 1
ATOM 1386 C C . SER A 1 182 ? 28.215 5.927 -5.013 1.00 33.41 182 SER A C 1
ATOM 1388 O O . SER A 1 182 ? 28.892 5.690 -6.045 1.00 33.41 182 SER A O 1
#

InterPro domains:
  IPR044644 Multi antimicrobial extrusion protein DinF-like [PTHR42893] (1-157)

Radius of gyration: 20.61 Å; chains: 1; bounding box: 52×34×56 Å

Organism: NCBI:txid97028

pLDDT: mean 70.24, std 14.18, range [32.19, 90.62]

Foldseek 3Di:
DVVPDPPLLVVLVVQLVVQLVVQCCCCCPVVVPNPVSSVVSNVVSVVSSLVSSLVVCVVVVHNSPPDDDDDPVVVVVVCLLCVLVVVLVVVVVVVVVVVVVVVVPDDPVSNVVVVVVVVVLVVVCVVVVVVLVVCLVCVVCVPPNPDDDPVVVSVSSVVSSVVVSVVVVVSVVVVVVVVVVD